Protein AF-A0A1G2ZGQ2-F1 (afdb_monomer)

Secondary structure (DSSP, 8-state):
-HHHHHHHHHHHHHHH-SSS-HHHHHHHHHHHHHHHGGGGGGS-TTHHHHHHHHHHHHTTTSSHHHHHHT--HHHHHHHHHHHHHHHHHHHHHHHHH-TT----------------------

Sequence (122 aa):
MLRGLDHVNRAVRILVGRNATLHQRLYEAAKEFSVALPDAGQWPGDLPKMALRIDAKLTSRGSIDRTVNGMDTALAGETAEAMLELAILLSASDALRHPGGSVTLPSPRSGRRRLDVTSAPA

Solvent-accessible surface area (backbone atoms only — not comparable to full-atom values): 7193 Å² total; per-residue (Å²): 94,70,66,28,50,54,24,36,54,46,17,43,55,41,56,73,46,86,88,60,55,70,58,59,22,45,47,56,16,49,53,34,36,62,70,15,52,84,41,26,87,72,45,68,85,64,50,37,58,54,49,52,53,50,47,50,62,43,32,69,63,73,36,51,67,61,20,44,79,66,48,53,73,66,61,50,47,55,53,50,49,52,54,45,51,52,43,51,54,51,51,54,53,49,43,73,76,35,87,78,65,78,80,78,68,85,71,79,88,74,75,88,76,87,76,86,83,87,80,87,82,136

Nearest PDB structures (foldseek):
  8ccr-assembly1_A  TM=5.989E-01  e=5.852E+00  Escherichia coli
  1is2-assembly1_B  TM=3.509E-01  e=9.764E+00  Rattus norvegicus

Structure (mmCIF, N/CA/C/O backbone):
data_AF-A0A1G2ZGQ2-F1
#
_entry.id   AF-A0A1G2ZGQ2-F1
#
loop_
_atom_site.group_PDB
_atom_site.id
_atom_site.type_symbol
_atom_site.label_atom_id
_atom_site.label_alt_id
_atom_site.label_comp_id
_atom_site.label_asym_id
_atom_site.label_entity_id
_atom_site.label_seq_id
_atom_site.pdbx_PDB_ins_code
_atom_site.Cartn_x
_atom_site.Cartn_y
_atom_site.Cartn_z
_atom_site.occupancy
_atom_site.B_iso_or_equiv
_atom_site.auth_seq_id
_atom_site.auth_comp_id
_atom_site.auth_asym_id
_atom_site.auth_atom_id
_atom_site.pdbx_PDB_model_num
ATOM 1 N N . MET A 1 1 ? 15.472 -3.176 -6.335 1.00 61.09 1 MET A N 1
ATOM 2 C CA . MET A 1 1 ? 14.249 -3.436 -7.126 1.00 61.09 1 MET A CA 1
ATOM 3 C C . MET A 1 1 ? 13.569 -4.729 -6.693 1.00 61.09 1 MET A C 1
ATOM 5 O O . MET A 1 1 ? 12.431 -4.650 -6.254 1.00 61.09 1 MET A O 1
ATOM 9 N N . LEU A 1 2 ? 14.251 -5.885 -6.739 1.00 67.88 2 LEU A N 1
ATOM 10 C CA . LEU A 1 2 ? 13.652 -7.185 -6.378 1.00 67.88 2 LEU A CA 1
ATOM 11 C C . LEU A 1 2 ? 13.068 -7.226 -4.951 1.00 67.88 2 LEU A C 1
ATOM 13 O O . LEU A 1 2 ? 11.947 -7.684 -4.774 1.00 67.88 2 LEU A O 1
ATOM 17 N N . ARG A 1 3 ? 13.765 -6.664 -3.948 1.00 80.44 3 ARG A N 1
ATOM 18 C CA . ARG A 1 3 ? 13.266 -6.627 -2.558 1.00 80.44 3 ARG A CA 1
ATOM 19 C C . ARG A 1 3 ? 11.973 -5.819 -2.412 1.00 80.44 3 ARG A C 1
ATOM 21 O O . ARG A 1 3 ? 11.004 -6.348 -1.879 1.00 80.44 3 ARG A O 1
ATOM 28 N N . GLY A 1 4 ? 11.924 -4.582 -2.912 1.00 83.19 4 GLY A N 1
ATOM 29 C CA . GLY A 1 4 ? 10.690 -3.790 -2.922 1.00 83.19 4 GLY A CA 1
ATOM 30 C C . GLY A 1 4 ? 9.521 -4.492 -3.624 1.00 83.19 4 GLY A C 1
ATOM 31 O O . GLY A 1 4 ? 8.412 -4.503 -3.096 1.00 83.19 4 GLY A O 1
ATOM 32 N N . LEU A 1 5 ? 9.770 -5.154 -4.761 1.00 85.62 5 LEU A N 1
ATOM 33 C CA . LEU A 1 5 ? 8.744 -5.920 -5.477 1.00 85.62 5 LEU A CA 1
ATOM 34 C C . LEU A 1 5 ? 8.232 -7.120 -4.660 1.00 85.62 5 LEU A C 1
ATOM 36 O O . LEU A 1 5 ? 7.026 -7.355 -4.603 1.00 85.62 5 LEU A O 1
ATOM 40 N N . ASP A 1 6 ? 9.119 -7.846 -3.976 1.00 90.06 6 ASP A N 1
ATOM 41 C CA . ASP A 1 6 ? 8.743 -8.966 -3.103 1.00 90.06 6 ASP A CA 1
ATOM 42 C C . ASP A 1 6 ? 7.842 -8.526 -1.943 1.00 90.06 6 ASP A C 1
ATOM 44 O O . ASP A 1 6 ? 6.903 -9.240 -1.574 1.00 90.06 6 ASP A O 1
ATOM 48 N N . HIS A 1 7 ? 8.119 -7.356 -1.367 1.00 93.00 7 HIS A N 1
ATOM 49 C CA . HIS A 1 7 ? 7.312 -6.772 -0.297 1.00 93.00 7 HIS A CA 1
ATOM 50 C C . HIS A 1 7 ? 5.941 -6.304 -0.804 1.00 93.00 7 HIS A C 1
ATOM 52 O O . HIS A 1 7 ? 4.925 -6.617 -0.185 1.00 93.00 7 HIS A O 1
ATOM 58 N N . VAL A 1 8 ? 5.870 -5.670 -1.981 1.00 92.31 8 VAL A N 1
ATOM 59 C CA . VAL A 1 8 ? 4.586 -5.324 -2.622 1.00 92.31 8 VAL A CA 1
ATOM 60 C C . VAL A 1 8 ? 3.763 -6.581 -2.936 1.00 92.31 8 VAL A C 1
ATOM 62 O O . VAL A 1 8 ? 2.570 -6.641 -2.636 1.00 92.31 8 VAL A O 1
ATOM 65 N N . ASN A 1 9 ? 4.396 -7.629 -3.464 1.00 90.94 9 ASN A N 1
ATOM 66 C CA . ASN A 1 9 ? 3.731 -8.904 -3.740 1.00 90.94 9 ASN A CA 1
ATOM 67 C C . ASN A 1 9 ? 3.211 -9.577 -2.462 1.00 90.94 9 ASN A C 1
ATOM 69 O O . ASN A 1 9 ? 2.122 -10.158 -2.460 1.00 90.94 9 ASN A O 1
ATOM 73 N N . ARG A 1 10 ? 3.960 -9.495 -1.354 1.00 93.50 10 ARG A N 1
ATOM 74 C CA . ARG A 1 10 ? 3.486 -9.946 -0.038 1.00 93.50 10 ARG A CA 1
ATOM 75 C C . ARG A 1 10 ? 2.297 -9.132 0.451 1.00 93.50 10 ARG A C 1
ATOM 77 O O . ARG A 1 10 ? 1.306 -9.737 0.859 1.00 93.5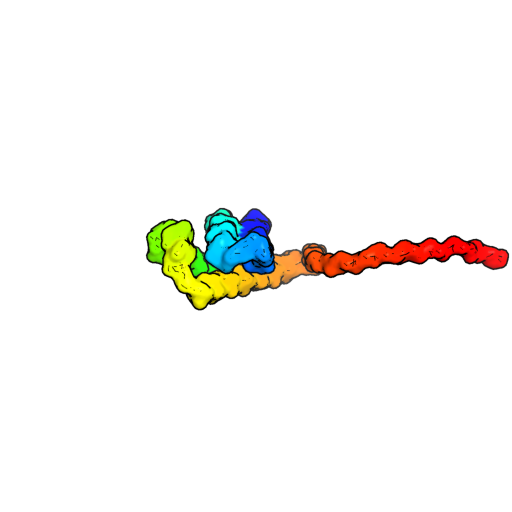0 10 ARG A O 1
ATOM 84 N N . ALA A 1 11 ? 2.357 -7.806 0.348 1.00 94.06 11 ALA A N 1
ATOM 85 C CA . ALA A 1 11 ? 1.257 -6.924 0.721 1.00 94.06 11 ALA A CA 1
ATOM 86 C C . ALA A 1 11 ? -0.037 -7.296 -0.025 1.00 94.06 11 ALA A C 1
ATOM 88 O O . ALA A 1 11 ? -1.086 -7.471 0.593 1.00 94.06 11 ALA A O 1
ATOM 89 N N . VAL A 1 12 ? 0.045 -7.546 -1.334 1.00 93.44 12 VAL A N 1
ATOM 90 C CA . VAL A 1 12 ? -1.103 -8.005 -2.131 1.00 93.44 12 VAL A CA 1
ATOM 91 C C . VAL A 1 12 ? -1.625 -9.366 -1.682 1.00 93.44 12 VAL A C 1
ATOM 93 O O . VAL A 1 12 ? -2.835 -9.529 -1.528 1.00 93.44 12 VAL A O 1
ATOM 96 N N . ARG A 1 13 ? -0.746 -10.345 -1.427 1.00 93.81 13 ARG A N 1
ATOM 97 C CA . ARG A 1 13 ? -1.161 -11.671 -0.928 1.00 93.81 13 ARG A CA 1
ATOM 98 C C . ARG A 1 13 ? -1.927 -11.575 0.392 1.00 93.81 13 ARG A C 1
ATOM 100 O O . ARG A 1 13 ? -2.886 -12.319 0.586 1.00 93.81 13 ARG A O 1
ATOM 107 N N . ILE A 1 14 ? -1.526 -10.659 1.270 1.00 94.62 14 ILE A N 1
ATOM 108 C CA . ILE A 1 14 ? -2.222 -10.375 2.527 1.00 94.62 14 ILE A CA 1
ATOM 109 C C . ILE A 1 14 ? -3.603 -9.762 2.249 1.00 94.62 14 ILE A C 1
ATOM 111 O O . ILE A 1 14 ? -4.595 -10.245 2.796 1.00 94.62 14 ILE A O 1
ATOM 115 N N . LEU A 1 15 ? -3.691 -8.759 1.365 1.00 92.81 15 LEU A N 1
ATOM 116 C CA . LEU A 1 15 ? -4.956 -8.095 1.012 1.00 92.81 15 LEU A CA 1
ATOM 117 C C . LEU A 1 15 ? -5.998 -9.062 0.439 1.00 92.81 15 LEU A C 1
ATOM 119 O O . LEU A 1 15 ? -7.167 -8.998 0.817 1.00 92.81 15 LEU A O 1
ATOM 123 N N . VAL A 1 16 ? -5.593 -9.982 -0.440 1.00 91.12 16 VAL A N 1
ATOM 124 C CA . VAL A 1 16 ? -6.519 -10.944 -1.073 1.00 91.12 16 VAL A CA 1
ATOM 125 C C . VAL A 1 16 ? -6.820 -12.170 -0.203 1.00 91.12 16 VAL A C 1
ATOM 127 O O . VAL A 1 16 ? -7.735 -12.938 -0.514 1.00 91.12 16 VAL A O 1
ATOM 130 N N . GLY A 1 17 ? -6.079 -12.370 0.892 1.00 88.81 17 GLY A N 1
ATOM 131 C CA . GLY A 1 17 ? -6.321 -13.449 1.850 1.00 88.81 17 GLY A CA 1
ATOM 132 C C . GLY A 1 17 ? -7.713 -13.353 2.481 1.00 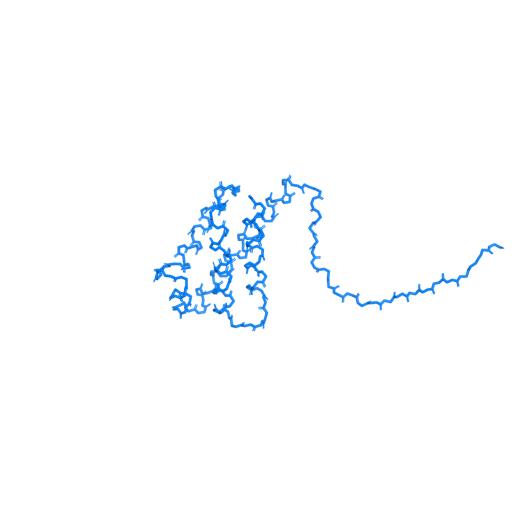88.81 17 GLY A C 1
ATOM 133 O O . GLY A 1 17 ? -8.263 -12.269 2.610 1.00 88.81 17 GLY A O 1
ATOM 134 N N . ARG A 1 18 ? -8.319 -14.479 2.877 1.00 85.25 18 ARG A N 1
ATOM 135 C CA . ARG A 1 18 ? -9.672 -14.524 3.489 1.00 85.25 18 ARG A CA 1
ATOM 136 C C . ARG A 1 18 ? -9.661 -14.833 4.990 1.00 85.25 18 ARG A C 1
ATOM 138 O O . ARG A 1 18 ? -10.676 -15.217 5.556 1.00 85.25 18 ARG A O 1
ATOM 145 N N . ASN A 1 19 ? -8.500 -14.721 5.622 1.00 84.94 19 ASN A N 1
ATOM 146 C CA . ASN A 1 19 ? -8.250 -15.134 7.002 1.00 84.94 19 ASN A CA 1
ATOM 147 C C . ASN A 1 19 ? -8.540 -14.046 8.051 1.00 84.94 19 ASN A C 1
ATOM 149 O O . ASN A 1 19 ? -8.462 -14.344 9.239 1.00 84.94 19 ASN A O 1
ATOM 153 N N . ALA A 1 20 ? -8.850 -12.812 7.642 1.00 90.06 20 ALA A N 1
ATOM 154 C CA . ALA A 1 20 ? -9.088 -11.692 8.551 1.00 90.06 20 ALA A CA 1
ATOM 155 C C . ALA A 1 20 ? -9.998 -10.614 7.930 1.00 90.06 20 ALA A C 1
ATOM 157 O O . ALA A 1 20 ? -10.325 -10.657 6.739 1.00 90.06 20 ALA A O 1
ATOM 158 N N . THR A 1 21 ? -10.397 -9.628 8.739 1.00 93.62 21 THR A N 1
ATOM 159 C CA . THR A 1 21 ? -11.172 -8.461 8.282 1.00 93.62 21 THR A CA 1
ATOM 160 C C . THR A 1 21 ? -10.378 -7.631 7.266 1.00 93.62 21 THR A C 1
ATOM 162 O O . THR A 1 21 ? -9.159 -7.762 7.146 1.00 93.62 21 THR A O 1
ATOM 165 N N . LEU A 1 22 ? -11.057 -6.779 6.487 1.00 93.06 22 LEU A N 1
ATOM 166 C CA . LEU A 1 22 ? -10.380 -5.883 5.538 1.00 93.06 22 LEU A CA 1
ATOM 167 C C . LEU A 1 22 ? -9.348 -4.992 6.240 1.00 93.06 22 LEU A C 1
ATOM 169 O O . LEU A 1 22 ? -8.207 -4.950 5.802 1.00 93.06 22 LEU A O 1
ATOM 173 N N . HIS A 1 23 ? -9.720 -4.357 7.351 1.00 93.69 23 HIS A N 1
ATOM 174 C CA . HIS A 1 23 ? -8.833 -3.495 8.135 1.00 93.69 23 HIS A CA 1
ATOM 175 C C . HIS A 1 23 ? -7.578 -4.211 8.609 1.00 93.69 23 HIS A C 1
ATOM 177 O O . HIS A 1 23 ? -6.480 -3.690 8.453 1.00 93.69 23 HIS A O 1
ATOM 183 N N . GLN A 1 24 ? -7.718 -5.429 9.129 1.00 94.25 24 GLN A N 1
ATOM 184 C CA . GLN A 1 24 ? -6.570 -6.189 9.608 1.00 94.25 24 GLN A CA 1
ATOM 185 C C . GLN A 1 24 ? -5.643 -6.595 8.457 1.00 94.25 24 GLN A C 1
ATOM 187 O O . GLN A 1 24 ? -4.425 -6.475 8.572 1.00 94.25 24 GLN A O 1
ATOM 192 N N . ARG A 1 25 ? -6.206 -7.008 7.315 1.00 95.56 25 ARG A N 1
ATOM 193 C CA . ARG A 1 25 ? -5.417 -7.293 6.107 1.00 95.56 25 ARG A CA 1
ATOM 194 C C . ARG A 1 25 ? -4.726 -6.042 5.578 1.00 95.56 25 ARG A C 1
ATOM 196 O O . ARG A 1 25 ? -3.553 -6.105 5.234 1.00 95.56 25 ARG A O 1
ATOM 203 N N . LEU A 1 26 ? -5.423 -4.910 5.545 1.00 95.50 26 LEU A N 1
ATOM 204 C CA . LEU A 1 26 ? -4.871 -3.637 5.098 1.00 95.50 26 LEU A CA 1
ATOM 205 C C . LEU A 1 26 ? -3.744 -3.160 6.013 1.00 95.50 26 LEU A C 1
ATOM 207 O O . LEU A 1 26 ? -2.718 -2.719 5.516 1.00 95.50 26 LEU A O 1
ATOM 211 N N . TYR A 1 27 ? -3.893 -3.304 7.329 1.00 96.31 27 TYR A N 1
ATOM 212 C CA . TYR A 1 27 ? -2.848 -2.983 8.298 1.00 96.31 27 TYR A CA 1
ATOM 213 C C . TYR A 1 27 ? -1.575 -3.812 8.069 1.00 96.31 27 TYR A C 1
ATOM 215 O O . TYR A 1 27 ? -0.477 -3.264 7.967 1.00 96.31 27 TYR A O 1
ATOM 223 N N . GLU A 1 28 ? -1.711 -5.133 7.944 1.00 96.50 28 GLU A N 1
ATOM 224 C CA . GLU A 1 28 ? -0.579 -6.028 7.683 1.00 96.50 28 GLU A CA 1
ATOM 225 C C . GLU A 1 28 ? 0.065 -5.752 6.315 1.00 96.50 28 GLU A C 1
ATOM 227 O O . GLU A 1 28 ? 1.289 -5.677 6.198 1.00 96.50 28 GLU A O 1
ATOM 232 N N . ALA A 1 29 ? -0.752 -5.516 5.287 1.00 96.31 29 ALA A N 1
ATOM 233 C CA . ALA A 1 29 ? -0.275 -5.160 3.959 1.00 96.31 29 ALA A CA 1
ATOM 234 C C . ALA A 1 29 ? 0.446 -3.807 3.945 1.00 96.31 29 ALA A C 1
ATOM 236 O O . ALA A 1 29 ? 1.476 -3.674 3.292 1.00 96.31 29 ALA A O 1
ATOM 237 N N . ALA A 1 30 ? -0.053 -2.817 4.685 1.00 95.7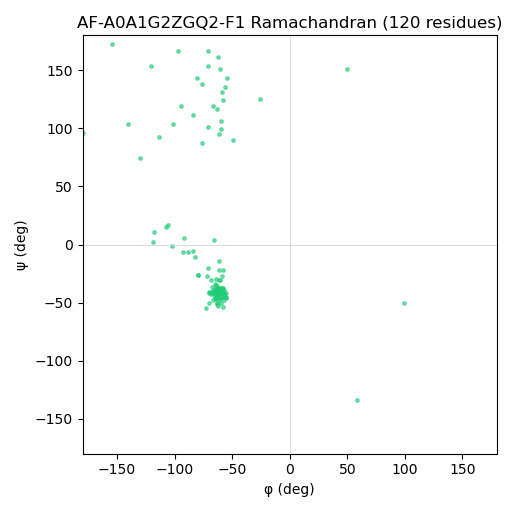5 30 ALA A N 1
ATOM 238 C CA . ALA A 1 30 ? 0.561 -1.502 4.812 1.00 95.75 30 ALA A CA 1
ATOM 239 C C . ALA A 1 30 ? 1.950 -1.576 5.464 1.00 95.75 30 ALA A C 1
ATOM 241 O O . ALA A 1 30 ? 2.859 -0.857 5.051 1.00 95.75 30 ALA A O 1
ATOM 242 N N . LYS A 1 31 ? 2.156 -2.483 6.429 1.00 96.12 31 LYS A N 1
ATOM 243 C CA . LYS A 1 31 ? 3.487 -2.734 7.002 1.00 96.12 31 LYS A CA 1
ATOM 244 C C . LYS A 1 31 ? 4.454 -3.268 5.951 1.00 96.12 31 LYS A C 1
ATOM 246 O O . LYS A 1 31 ? 5.525 -2.694 5.784 1.00 96.12 31 LYS A O 1
ATOM 251 N N . GLU A 1 32 ? 4.071 -4.302 5.204 1.00 95.69 32 GLU A N 1
ATOM 252 C CA . GLU A 1 32 ? 4.897 -4.827 4.104 1.00 95.69 32 GLU A CA 1
ATOM 253 C C . GLU A 1 32 ? 5.166 -3.751 3.042 1.00 95.69 32 GLU A C 1
ATOM 255 O O . GLU A 1 32 ? 6.295 -3.576 2.590 1.00 95.69 32 GLU A O 1
ATOM 260 N N . PHE A 1 33 ? 4.151 -2.957 2.704 1.00 95.19 33 PHE A N 1
ATOM 261 C CA . PHE A 1 33 ? 4.275 -1.851 1.763 1.00 95.19 33 PHE A CA 1
ATOM 262 C C . PHE A 1 33 ? 5.269 -0.780 2.225 1.00 95.19 33 PHE A C 1
ATOM 264 O O .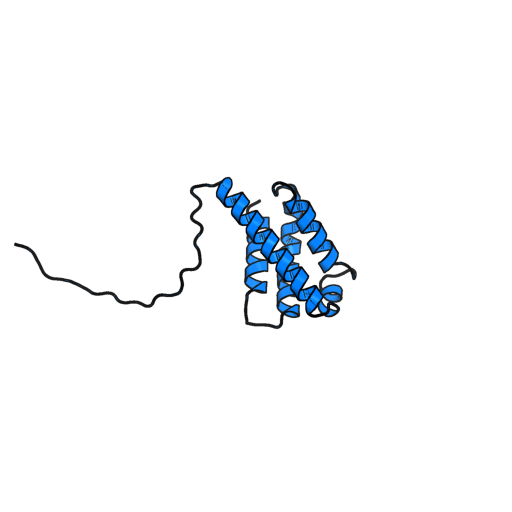 PHE A 1 33 ? 6.086 -0.321 1.429 1.00 95.19 33 PHE A O 1
ATOM 271 N N . SER A 1 34 ? 5.271 -0.433 3.515 1.00 94.88 34 SER A N 1
ATOM 272 C CA . SER A 1 34 ? 6.204 0.552 4.075 1.00 94.88 34 SER A CA 1
ATOM 273 C C . SER A 1 34 ? 7.671 0.127 3.937 1.00 94.88 34 SER A C 1
ATOM 275 O O . SER A 1 34 ? 8.545 0.966 3.731 1.00 94.88 34 SER A O 1
ATOM 277 N N . VAL A 1 35 ? 7.939 -1.184 3.960 1.00 94.88 35 VAL A N 1
ATOM 278 C CA . VAL A 1 35 ? 9.278 -1.746 3.727 1.00 94.88 35 VAL A CA 1
ATOM 279 C C . VAL A 1 35 ? 9.691 -1.620 2.257 1.00 94.88 35 VAL A C 1
ATOM 281 O O . VAL A 1 35 ? 10.879 -1.516 1.959 1.00 94.88 35 VAL A O 1
ATOM 284 N N . ALA A 1 36 ? 8.730 -1.586 1.330 1.00 93.56 36 ALA A N 1
ATOM 285 C CA . ALA A 1 36 ? 8.992 -1.427 -0.098 1.00 93.56 36 ALA A CA 1
ATOM 286 C C . ALA A 1 36 ? 9.266 0.030 -0.516 1.00 93.56 36 ALA A C 1
ATOM 288 O O . ALA A 1 36 ? 9.955 0.255 -1.510 1.00 93.56 36 ALA A O 1
ATOM 289 N N . LEU A 1 37 ? 8.747 1.019 0.223 1.00 93.06 37 LEU A N 1
ATOM 290 C CA . LEU A 1 37 ? 8.823 2.441 -0.145 1.00 93.06 37 LEU A CA 1
ATOM 291 C C . LEU A 1 37 ? 10.244 2.998 -0.343 1.00 93.06 37 LEU A C 1
ATOM 293 O O . LEU A 1 37 ? 10.427 3.763 -1.290 1.00 93.06 37 LEU A O 1
ATOM 297 N N . PRO A 1 38 ? 11.269 2.631 0.451 1.00 93.56 38 PRO A N 1
ATOM 298 C CA . PRO A 1 38 ? 12.638 3.089 0.204 1.00 93.56 38 PRO A CA 1
ATOM 299 C C . PRO A 1 38 ? 13.185 2.691 -1.177 1.00 93.56 38 PRO A C 1
ATOM 301 O O . PRO A 1 38 ? 14.024 3.395 -1.736 1.00 93.56 38 PRO A O 1
ATOM 304 N N . ASP A 1 39 ? 12.686 1.595 -1.760 1.00 90.75 39 ASP A N 1
ATOM 305 C CA . ASP A 1 39 ? 13.053 1.143 -3.106 1.00 90.75 39 ASP A CA 1
ATOM 306 C C . ASP A 1 39 ? 12.249 1.847 -4.217 1.00 90.75 39 ASP A C 1
ATOM 308 O O . ASP A 1 39 ? 12.552 1.653 -5.399 1.00 90.75 39 ASP A O 1
ATOM 312 N N . ALA A 1 40 ? 11.252 2.676 -3.876 1.00 89.44 40 ALA A N 1
ATOM 313 C CA . ALA A 1 40 ? 10.324 3.258 -4.843 1.00 89.44 40 ALA A CA 1
ATOM 314 C C . ALA A 1 40 ? 11.015 4.128 -5.896 1.00 89.44 40 ALA A C 1
ATOM 316 O O . ALA A 1 40 ? 10.586 4.137 -7.041 1.00 89.44 40 ALA A O 1
ATOM 317 N N . GLY A 1 41 ? 12.131 4.789 -5.568 1.00 87.88 41 GLY A N 1
ATOM 318 C CA . GLY A 1 41 ? 12.906 5.581 -6.535 1.00 87.88 41 GLY A CA 1
ATOM 319 C C . GLY A 1 41 ? 13.484 4.774 -7.708 1.00 87.88 41 GLY A C 1
ATOM 320 O O . GLY A 1 41 ? 13.898 5.353 -8.707 1.00 87.88 41 GLY A O 1
ATOM 321 N N . GLN A 1 42 ? 13.504 3.442 -7.608 1.00 88.44 42 GLN A N 1
ATOM 322 C CA . GLN A 1 42 ? 13.958 2.541 -8.671 1.00 88.44 42 GLN A CA 1
ATOM 323 C C . GLN A 1 42 ? 12.802 2.061 -9.566 1.00 88.44 42 GLN A C 1
ATOM 325 O O . GLN A 1 42 ? 13.036 1.351 -10.549 1.00 88.44 42 GLN A O 1
ATOM 330 N N . TRP A 1 43 ? 11.553 2.387 -9.216 1.00 89.75 43 TRP A N 1
ATOM 331 C CA . TRP A 1 43 ? 10.374 1.942 -9.949 1.00 89.75 43 TRP A CA 1
ATOM 332 C C . TRP A 1 43 ? 10.144 2.812 -11.191 1.00 89.75 43 TRP A C 1
ATOM 334 O O . TRP A 1 43 ? 10.406 4.014 -11.169 1.00 89.75 43 TRP A O 1
ATOM 344 N N . PRO A 1 44 ? 9.680 2.218 -12.300 1.00 89.75 44 PRO A N 1
ATOM 345 C CA . PRO A 1 44 ? 9.511 2.940 -13.553 1.00 89.75 44 PRO A CA 1
ATOM 346 C C . PRO A 1 44 ? 8.357 3.946 -13.518 1.00 89.75 44 PRO A C 1
ATOM 348 O O . PRO A 1 44 ? 7.359 3.755 -12.826 1.00 89.75 44 PRO A O 1
ATOM 351 N N . GLY A 1 45 ? 8.474 4.979 -14.357 1.00 89.12 45 GLY A N 1
ATOM 352 C CA . GLY A 1 45 ? 7.390 5.911 -14.661 1.00 89.12 45 GLY A CA 1
ATOM 353 C C . GLY A 1 45 ? 6.844 6.630 -13.427 1.00 89.12 45 GLY A C 1
ATOM 354 O O . GLY A 1 45 ? 7.598 7.133 -12.598 1.00 89.12 45 GLY A O 1
ATOM 355 N N . ASP A 1 46 ? 5.517 6.675 -13.317 1.00 92.62 46 ASP A N 1
ATOM 356 C CA . ASP A 1 46 ? 4.809 7.364 -12.234 1.00 92.62 46 ASP A CA 1
ATOM 357 C C . ASP A 1 46 ? 4.493 6.467 -11.023 1.00 92.62 46 ASP A C 1
ATOM 359 O O . ASP A 1 46 ? 3.864 6.916 -10.061 1.00 92.62 46 ASP A O 1
ATOM 363 N N . LEU A 1 47 ? 4.973 5.219 -11.011 1.00 92.94 47 LEU A N 1
ATOM 364 C CA . LEU A 1 47 ? 4.769 4.283 -9.899 1.00 92.94 47 LEU A CA 1
ATOM 365 C C . LEU A 1 47 ? 5.311 4.786 -8.550 1.00 92.94 47 LEU A C 1
ATOM 367 O O . LEU A 1 47 ? 4.613 4.602 -7.552 1.00 92.94 47 LEU A O 1
ATOM 371 N N . PRO A 1 48 ? 6.461 5.492 -8.470 1.00 94.62 48 PRO A N 1
ATOM 372 C CA . PRO A 1 48 ? 6.898 6.090 -7.209 1.00 94.62 48 PRO A CA 1
ATOM 373 C C . PRO A 1 48 ? 5.892 7.126 -6.678 1.00 94.62 48 PRO A C 1
ATOM 375 O O . PRO A 1 48 ? 5.629 7.187 -5.480 1.00 94.62 48 PRO A O 1
ATOM 378 N N . LYS A 1 49 ? 5.267 7.919 -7.563 1.00 95.25 49 LYS A N 1
ATOM 379 C CA . LYS A 1 49 ? 4.254 8.913 -7.165 1.00 95.25 49 LYS A CA 1
ATOM 380 C C . LYS A 1 49 ? 2.983 8.238 -6.662 1.00 95.25 49 LYS A C 1
ATOM 382 O O . LYS A 1 49 ? 2.394 8.692 -5.685 1.00 95.25 49 LYS A O 1
ATOM 387 N N . MET A 1 50 ? 2.562 7.162 -7.322 1.00 95.19 50 MET A N 1
ATOM 388 C CA . MET A 1 50 ? 1.427 6.355 -6.879 1.00 95.19 50 MET A CA 1
ATOM 389 C C . MET A 1 50 ? 1.693 5.747 -5.498 1.00 95.19 50 MET A C 1
ATOM 391 O O . MET A 1 50 ? 0.838 5.826 -4.618 1.00 95.19 50 MET A O 1
ATOM 395 N N . ALA A 1 51 ? 2.906 5.239 -5.278 1.00 95.25 51 ALA A N 1
ATOM 396 C CA . ALA A 1 51 ? 3.325 4.678 -4.003 1.00 95.25 51 ALA A CA 1
ATOM 397 C C . ALA A 1 51 ? 3.252 5.696 -2.859 1.00 95.25 51 ALA A C 1
ATOM 399 O O . ALA A 1 51 ? 2.678 5.412 -1.811 1.00 95.25 51 ALA A O 1
ATOM 400 N N . LEU A 1 52 ? 3.761 6.908 -3.094 1.00 95.25 52 LEU A N 1
ATOM 401 C CA . LEU A 1 52 ? 3.707 8.004 -2.126 1.00 95.25 52 LEU A CA 1
ATOM 402 C C . LEU A 1 52 ? 2.273 8.465 -1.836 1.00 95.25 52 LEU A C 1
ATOM 404 O O . LEU A 1 52 ? 1.964 8.838 -0.710 1.00 95.25 52 LEU A O 1
ATOM 408 N N . ARG A 1 53 ? 1.366 8.422 -2.822 1.00 95.88 53 ARG A N 1
ATOM 409 C CA . ARG A 1 53 ? -0.060 8.720 -2.593 1.00 95.88 53 ARG A 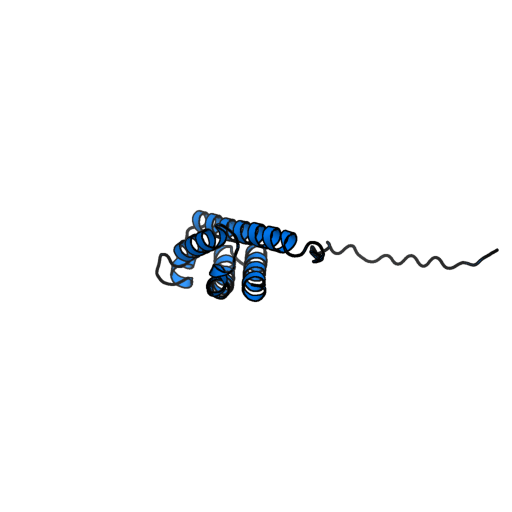CA 1
ATOM 410 C C . ARG A 1 53 ? -0.723 7.675 -1.701 1.00 95.88 53 ARG A C 1
ATOM 412 O O . ARG A 1 53 ? -1.515 8.038 -0.835 1.00 95.88 53 ARG A O 1
ATOM 419 N N . ILE A 1 54 ? -0.411 6.397 -1.912 1.00 95.75 54 ILE A N 1
ATOM 420 C CA . ILE A 1 54 ? -0.898 5.302 -1.065 1.00 95.75 54 ILE A CA 1
ATOM 421 C C . ILE A 1 54 ? -0.348 5.462 0.355 1.00 95.75 54 ILE A C 1
ATOM 423 O O . ILE A 1 54 ? -1.115 5.410 1.312 1.00 95.75 54 ILE A O 1
ATOM 427 N N . ASP A 1 55 ? 0.950 5.734 0.493 1.00 96.12 55 ASP A N 1
ATOM 428 C CA . ASP A 1 55 ? 1.582 5.969 1.793 1.00 96.12 55 ASP A CA 1
ATOM 429 C C . ASP A 1 55 ? 0.951 7.153 2.537 1.00 96.12 55 ASP A C 1
ATOM 431 O O . ASP A 1 55 ? 0.570 7.026 3.699 1.00 96.12 55 ASP A O 1
ATOM 435 N N . ALA A 1 56 ? 0.719 8.272 1.847 1.00 95.19 56 ALA A N 1
ATOM 436 C CA . ALA A 1 56 ? 0.039 9.430 2.419 1.00 95.19 56 ALA A CA 1
ATOM 437 C C . ALA A 1 56 ? -1.385 9.097 2.900 1.00 95.19 56 ALA A C 1
ATOM 439 O O . ALA A 1 56 ? -1.810 9.579 3.950 1.00 95.19 56 ALA A O 1
ATOM 440 N N . LYS A 1 57 ? -2.125 8.239 2.178 1.00 94.81 57 LYS A N 1
ATOM 441 C CA . LYS A 1 57 ? -3.433 7.743 2.643 1.00 94.81 57 LYS A CA 1
ATOM 442 C C . LYS A 1 57 ? -3.285 6.894 3.907 1.00 94.81 57 LYS A C 1
ATOM 444 O O . LYS A 1 57 ? -4.035 7.110 4.857 1.00 94.81 57 LYS A O 1
ATOM 449 N N . LEU A 1 58 ? -2.311 5.979 3.933 1.00 95.06 58 LEU A N 1
ATOM 450 C CA . LEU A 1 58 ? -2.043 5.044 5.035 1.00 95.06 58 LEU A CA 1
ATOM 451 C C . LEU A 1 58 ? -1.464 5.713 6.288 1.00 95.06 58 LEU A C 1
ATOM 453 O O . LEU A 1 58 ? -1.560 5.149 7.374 1.00 95.06 58 LEU A O 1
ATOM 457 N N . THR A 1 59 ? -0.893 6.908 6.160 1.00 95.25 59 THR A N 1
ATOM 458 C CA . THR A 1 59 ? -0.259 7.652 7.259 1.00 95.25 59 THR A CA 1
ATOM 459 C C . THR A 1 59 ? -0.933 8.994 7.544 1.00 95.25 59 THR A C 1
ATOM 461 O O . THR A 1 59 ? -0.435 9.776 8.351 1.00 95.25 59 THR A O 1
ATOM 464 N N . SER A 1 60 ? -2.109 9.256 6.964 1.00 94.50 60 SER A N 1
ATOM 465 C CA . SER A 1 60 ? -2.819 10.539 7.100 1.00 94.50 60 SER A CA 1
ATOM 466 C C . SER A 1 60 ? -3.152 10.931 8.548 1.00 94.50 60 SER A C 1
ATOM 468 O O . SER A 1 60 ? -3.330 12.113 8.838 1.00 94.50 60 SER A O 1
ATOM 470 N N . ARG A 1 61 ? -3.200 9.969 9.483 1.00 92.44 61 ARG A N 1
ATOM 471 C CA . ARG A 1 61 ? -3.382 10.212 10.929 1.00 92.44 61 ARG A CA 1
ATOM 472 C C . ARG A 1 61 ? -2.096 10.017 11.746 1.00 92.44 61 ARG A C 1
ATOM 474 O O . ARG A 1 61 ? -2.150 9.878 12.968 1.00 92.44 61 ARG A O 1
ATOM 481 N N . GLY A 1 62 ? -0.936 10.009 11.097 1.00 91.88 62 GLY A N 1
ATOM 482 C CA . GLY A 1 62 ? 0.397 9.929 11.698 1.00 91.88 62 GLY A CA 1
ATOM 483 C C . GLY A 1 62 ? 1.009 8.528 11.682 1.00 91.88 62 GLY A C 1
ATOM 484 O O . GLY A 1 62 ? 2.140 8.371 11.239 1.00 91.88 62 GLY A O 1
ATOM 485 N N . SER A 1 63 ? 0.283 7.500 12.134 1.00 94.06 63 SER A N 1
ATOM 486 C CA . SER A 1 63 ? 0.748 6.105 12.070 1.00 94.06 63 SER A CA 1
ATOM 487 C C . SER A 1 63 ? -0.204 5.233 11.260 1.00 94.06 63 SER A C 1
ATOM 489 O O . SER A 1 63 ? -1.404 5.511 11.202 1.00 94.06 63 SER A O 1
ATOM 491 N N . ILE A 1 64 ? 0.323 4.155 10.670 1.00 94.25 64 ILE A N 1
ATOM 492 C CA . ILE A 1 64 ? -0.478 3.154 9.947 1.00 94.25 64 ILE A CA 1
ATOM 493 C C . ILE A 1 64 ? -1.575 2.596 10.856 1.00 94.25 64 ILE A C 1
ATOM 495 O O . ILE A 1 64 ? -2.733 2.554 10.459 1.00 94.25 64 ILE A O 1
ATOM 499 N N . ASP A 1 65 ? -1.230 2.240 12.096 1.00 93.38 65 ASP A N 1
ATOM 500 C CA . ASP A 1 65 ? -2.186 1.710 13.072 1.00 93.38 65 ASP A CA 1
ATOM 501 C C . ASP A 1 65 ? -3.349 2.681 13.326 1.00 93.38 65 ASP A C 1
ATOM 503 O O . ASP A 1 65 ? -4.515 2.344 13.116 1.00 93.38 65 ASP A O 1
ATOM 507 N N . ARG A 1 66 ? -3.038 3.934 13.687 1.00 92.94 66 ARG A N 1
ATOM 508 C CA . ARG A 1 66 ? -4.062 4.946 13.975 1.00 92.94 66 ARG A CA 1
ATOM 509 C C . ARG A 1 66 ? -4.898 5.277 12.741 1.00 92.94 66 ARG A C 1
ATOM 511 O O . ARG A 1 66 ? -6.086 5.575 12.863 1.00 92.94 66 ARG A O 1
ATOM 518 N N . THR A 1 67 ? -4.279 5.269 11.566 1.00 94.06 67 THR A N 1
ATOM 519 C CA . THR A 1 67 ? -4.965 5.594 10.319 1.00 94.06 67 THR A CA 1
ATOM 520 C C . THR A 1 67 ? -5.904 4.468 9.917 1.00 94.06 67 THR A C 1
ATOM 522 O O . THR A 1 67 ? -7.096 4.721 9.786 1.00 94.06 67 THR A O 1
ATOM 525 N N . VAL A 1 68 ? -5.407 3.232 9.800 1.00 93.69 68 VAL A N 1
ATOM 526 C CA . VAL A 1 68 ? -6.200 2.076 9.361 1.00 93.69 68 VAL A CA 1
ATOM 527 C C . VAL A 1 68 ? -7.341 1.794 10.334 1.00 93.69 68 VAL A C 1
ATOM 529 O O . VAL A 1 68 ? -8.472 1.663 9.883 1.00 93.69 68 VAL A O 1
ATOM 532 N N . ASN A 1 69 ? -7.104 1.810 11.652 1.00 92.06 69 ASN A N 1
ATOM 533 C CA . ASN A 1 69 ? -8.170 1.618 12.649 1.00 92.06 69 ASN A CA 1
ATOM 534 C C . ASN A 1 69 ? -9.265 2.697 12.580 1.00 92.06 69 ASN A C 1
ATOM 536 O O . ASN A 1 69 ? -10.380 2.485 13.048 1.00 92.06 69 ASN A O 1
ATOM 540 N N . GLY A 1 70 ? -8.946 3.861 12.012 1.00 91.31 70 GLY A N 1
ATOM 541 C CA . GLY A 1 70 ? -9.861 4.980 11.850 1.00 91.31 70 GLY A CA 1
ATOM 542 C C . GLY A 1 70 ? -10.446 5.150 10.446 1.00 91.31 70 GLY A C 1
ATOM 543 O O . GLY A 1 70 ? -11.207 6.102 10.249 1.00 91.31 70 GLY A O 1
ATOM 544 N N . MET A 1 71 ? -10.077 4.299 9.481 1.00 95.06 71 MET A N 1
ATOM 545 C CA . MET A 1 71 ? -10.646 4.307 8.131 1.00 95.06 71 MET A CA 1
ATOM 546 C C . MET A 1 71 ? -12.036 3.674 8.148 1.00 95.06 71 MET A C 1
ATOM 548 O O . MET A 1 71 ? -12.246 2.630 8.765 1.00 95.06 71 MET A O 1
ATOM 552 N N . ASP A 1 72 ? -12.981 4.264 7.422 1.00 94.81 72 ASP A N 1
ATOM 553 C CA . ASP A 1 72 ? -14.201 3.548 7.067 1.00 94.81 72 ASP A CA 1
ATOM 554 C C . ASP A 1 72 ? -13.906 2.452 6.024 1.00 94.81 72 ASP A C 1
ATOM 556 O O . ASP A 1 72 ? -12.824 2.376 5.431 1.00 94.81 72 ASP A O 1
ATOM 560 N N . THR A 1 73 ? -14.868 1.553 5.820 1.00 92.44 73 THR A N 1
ATOM 561 C CA . THR A 1 73 ? -14.713 0.419 4.901 1.00 92.44 73 THR A CA 1
ATOM 562 C C . THR A 1 73 ? -14.528 0.853 3.445 1.00 92.44 73 THR A C 1
ATOM 564 O O . THR A 1 73 ? -13.848 0.144 2.705 1.00 92.44 73 THR A O 1
ATOM 567 N N . ALA A 1 74 ? -15.093 1.992 3.031 1.00 94.00 74 ALA A N 1
ATOM 568 C CA . ALA A 1 74 ? -14.972 2.479 1.660 1.00 94.00 74 ALA A CA 1
ATOM 569 C C . ALA A 1 74 ? -13.539 2.953 1.385 1.00 94.00 74 ALA A C 1
ATOM 571 O O . ALA A 1 74 ? -12.894 2.455 0.465 1.00 94.00 74 ALA A O 1
ATOM 572 N N . LEU A 1 75 ? -12.989 3.803 2.254 1.00 93.81 75 LEU A N 1
ATOM 573 C CA . LEU A 1 75 ? -11.613 4.287 2.153 1.00 93.81 75 LEU A CA 1
ATOM 574 C C . LEU A 1 75 ? -10.586 3.154 2.296 1.00 93.81 75 LEU A C 1
ATOM 576 O O . LEU A 1 75 ? -9.565 3.141 1.600 1.00 93.81 75 LEU A O 1
ATOM 580 N N . ALA A 1 76 ? -10.852 2.182 3.174 1.00 94.19 76 ALA A N 1
ATOM 581 C CA . ALA A 1 76 ? -10.027 0.983 3.286 1.00 94.19 76 ALA A CA 1
ATOM 582 C C . ALA A 1 76 ? -10.045 0.159 1.983 1.00 94.19 76 ALA A C 1
ATOM 584 O O . ALA A 1 76 ? -8.999 -0.331 1.555 1.00 94.19 76 ALA A O 1
ATOM 585 N N . GLY A 1 77 ? -11.210 0.044 1.336 1.00 94.75 77 GLY A N 1
ATOM 586 C CA . GLY A 1 77 ? -11.373 -0.604 0.033 1.00 94.75 77 GLY A CA 1
ATOM 587 C C . GLY A 1 77 ? -10.587 0.103 -1.068 1.00 94.75 77 GLY A C 1
ATOM 588 O O . GLY A 1 77 ? -9.738 -0.520 -1.698 1.00 94.75 77 GLY A O 1
ATOM 589 N N . GLU A 1 78 ? -10.771 1.415 -1.219 1.00 95.44 78 GLU A N 1
ATOM 590 C CA . GLU A 1 78 ? -10.037 2.228 -2.200 1.00 95.44 78 GLU A CA 1
ATOM 591 C C . GLU A 1 78 ? -8.517 2.142 -2.015 1.00 95.44 78 GLU A C 1
ATOM 593 O O . GLU A 1 78 ? -7.750 2.107 -2.979 1.00 95.44 78 GLU A O 1
ATOM 598 N N . THR A 1 79 ? -8.054 2.128 -0.763 1.00 95.75 79 THR A N 1
ATOM 599 C CA . THR A 1 79 ? -6.621 2.037 -0.460 1.00 95.75 79 THR A CA 1
ATOM 600 C C . THR A 1 79 ? -6.076 0.652 -0.813 1.00 95.75 79 THR A C 1
ATOM 602 O O . THR A 1 79 ? -4.996 0.552 -1.397 1.00 95.75 79 THR A O 1
ATOM 605 N N . ALA A 1 80 ? -6.831 -0.413 -0.527 1.00 95.12 80 ALA A N 1
ATOM 606 C CA . ALA A 1 80 ? -6.471 -1.773 -0.920 1.00 95.12 80 ALA A CA 1
ATOM 607 C C . ALA A 1 80 ? -6.443 -1.948 -2.450 1.00 95.12 80 ALA A C 1
ATOM 609 O O . ALA A 1 80 ? -5.527 -2.579 -2.977 1.00 95.12 80 ALA A O 1
ATOM 610 N N . GLU A 1 81 ? -7.402 -1.364 -3.168 1.00 95.56 81 GLU A N 1
ATOM 611 C CA . GLU A 1 81 ? -7.444 -1.375 -4.635 1.00 95.56 81 GLU A CA 1
ATOM 612 C C . GLU A 1 81 ? -6.246 -0.647 -5.246 1.00 95.56 81 GLU A C 1
ATOM 614 O O . GLU A 1 81 ? -5.584 -1.197 -6.124 1.00 95.56 81 GLU A O 1
ATOM 619 N N . ALA A 1 82 ? -5.886 0.529 -4.726 1.00 95.88 82 ALA A N 1
ATOM 620 C CA . ALA A 1 82 ? -4.701 1.248 -5.188 1.00 95.88 82 ALA A CA 1
ATOM 621 C C . ALA A 1 82 ? -3.408 0.436 -4.970 1.00 95.88 82 ALA A C 1
ATOM 623 O O . ALA A 1 82 ? -2.521 0.428 -5.824 1.00 95.88 82 ALA A O 1
ATOM 624 N N . MET A 1 83 ? -3.295 -0.290 -3.851 1.00 95.12 83 MET A N 1
ATOM 625 C CA . MET A 1 83 ? -2.163 -1.195 -3.606 1.00 95.12 83 MET A CA 1
ATOM 626 C C . MET A 1 83 ? -2.121 -2.364 -4.601 1.00 95.12 83 MET A C 1
ATOM 628 O O . MET A 1 83 ? -1.040 -2.736 -5.064 1.00 95.12 83 MET A O 1
ATOM 632 N N . LEU A 1 84 ? -3.281 -2.931 -4.947 1.00 94.19 84 LEU A N 1
ATOM 633 C CA . LEU A 1 84 ? -3.399 -3.989 -5.954 1.00 94.19 84 LEU A CA 1
ATOM 634 C C . LEU A 1 84 ? -3.001 -3.488 -7.346 1.00 94.19 84 LEU A C 1
ATOM 636 O O . LEU A 1 84 ? -2.223 -4.145 -8.036 1.00 94.19 84 LEU A O 1
ATOM 640 N N . GLU A 1 85 ? -3.488 -2.314 -7.740 1.00 94.38 85 GLU A N 1
ATOM 641 C CA . GLU A 1 85 ? -3.164 -1.689 -9.022 1.00 94.38 85 GLU A CA 1
ATOM 642 C C . GLU A 1 85 ? -1.659 -1.412 -9.146 1.00 94.38 85 GLU A C 1
ATOM 644 O O . GLU A 1 85 ? -1.037 -1.791 -10.141 1.00 94.38 85 GLU A O 1
ATOM 649 N N . LEU A 1 86 ? -1.038 -0.845 -8.107 1.00 93.50 86 LEU A N 1
ATOM 650 C CA . LEU A 1 86 ? 0.405 -0.610 -8.086 1.00 93.50 86 LEU A CA 1
ATOM 651 C C . LEU A 1 86 ? 1.199 -1.911 -8.292 1.00 93.50 86 LEU A C 1
ATOM 653 O O . LEU A 1 86 ? 2.160 -1.936 -9.062 1.00 93.50 86 LEU A O 1
ATOM 657 N N . ALA A 1 87 ? 0.791 -3.005 -7.646 1.00 92.50 87 ALA A N 1
ATOM 658 C CA . ALA A 1 87 ? 1.447 -4.300 -7.803 1.00 92.50 87 ALA A CA 1
ATOM 659 C C . ALA A 1 87 ? 1.312 -4.872 -9.222 1.00 92.50 87 ALA A C 1
ATOM 661 O O . ALA A 1 87 ? 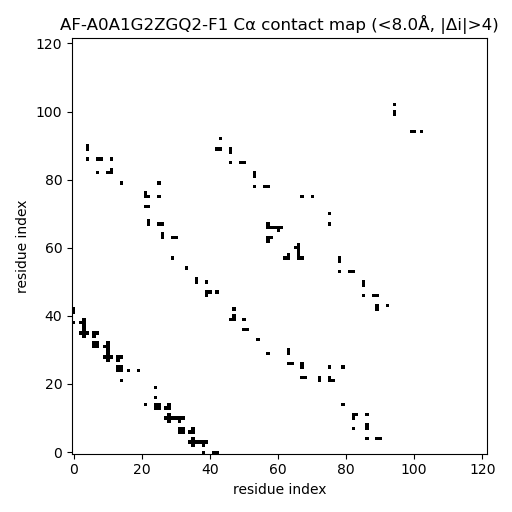2.272 -5.443 -9.747 1.00 92.50 87 ALA A O 1
ATOM 662 N N . ILE A 1 88 ? 0.148 -4.698 -9.858 1.00 91.19 88 ILE A N 1
ATOM 663 C CA . ILE A 1 88 ? -0.080 -5.098 -11.253 1.00 91.19 88 ILE A CA 1
ATOM 664 C C . ILE A 1 88 ? 0.871 -4.332 -12.175 1.00 91.19 88 ILE A C 1
ATOM 666 O O . ILE A 1 88 ? 1.558 -4.944 -12.995 1.00 91.19 88 ILE A O 1
ATOM 670 N N . LEU A 1 89 ? 0.967 -3.011 -12.011 1.00 91.69 89 LEU A N 1
ATOM 671 C CA . LEU A 1 89 ? 1.824 -2.169 -12.847 1.00 91.69 89 LEU A CA 1
ATOM 672 C C . LEU A 1 89 ? 3.316 -2.470 -12.648 1.00 91.69 89 LEU A C 1
ATOM 674 O O . LEU A 1 89 ? 4.076 -2.516 -13.620 1.00 91.69 89 LEU A O 1
ATOM 678 N N . LEU A 1 90 ? 3.738 -2.719 -11.406 1.00 89.38 90 LEU A N 1
ATOM 679 C CA . LEU A 1 90 ? 5.105 -3.139 -11.097 1.00 89.38 90 LEU A CA 1
ATOM 680 C C . LEU A 1 90 ? 5.434 -4.500 -11.722 1.00 89.38 90 LEU A C 1
ATOM 682 O O . LEU A 1 90 ? 6.489 -4.644 -12.335 1.00 89.38 90 LEU A O 1
ATOM 686 N N . SER A 1 91 ? 4.517 -5.466 -11.636 1.00 87.06 91 SER A N 1
ATOM 687 C CA . SER A 1 91 ? 4.694 -6.799 -12.227 1.00 87.06 91 SER A CA 1
ATOM 688 C C . SER A 1 91 ? 4.753 -6.747 -13.755 1.00 87.06 91 SER A C 1
ATOM 690 O O . SER A 1 91 ? 5.607 -7.386 -14.364 1.00 87.06 91 SER A O 1
ATOM 692 N N . ALA A 1 92 ? 3.887 -5.949 -14.386 1.00 86.69 92 ALA A N 1
ATOM 693 C CA . ALA A 1 92 ? 3.912 -5.736 -15.832 1.00 86.69 92 ALA A CA 1
ATOM 694 C C . ALA A 1 92 ? 5.233 -5.092 -16.281 1.00 86.69 92 ALA A C 1
ATOM 696 O O . ALA A 1 92 ? 5.823 -5.489 -17.286 1.00 86.69 92 ALA A O 1
ATOM 697 N N . SER A 1 93 ? 5.730 -4.130 -15.502 1.00 84.31 93 SER A N 1
ATOM 698 C CA . SER A 1 93 ? 7.003 -3.469 -15.780 1.00 84.31 93 SER A CA 1
ATOM 699 C C . SER A 1 93 ? 8.205 -4.405 -15.630 1.00 84.31 93 SER A C 1
ATOM 701 O O . SER A 1 93 ? 9.160 -4.298 -16.398 1.00 84.31 93 SER A O 1
ATOM 703 N N . ASP A 1 94 ? 8.169 -5.312 -14.654 1.00 82.25 94 ASP A N 1
ATOM 704 C CA . ASP A 1 94 ? 9.209 -6.322 -14.443 1.00 82.25 94 ASP A CA 1
ATOM 705 C C . ASP A 1 94 ? 9.222 -7.364 -15.574 1.00 82.25 94 ASP A C 1
ATOM 707 O O . ASP A 1 94 ? 10.276 -7.655 -16.139 1.00 82.25 94 ASP A O 1
ATOM 711 N N . ALA A 1 95 ? 8.044 -7.828 -16.007 1.00 78.19 95 ALA A N 1
ATOM 712 C CA . ALA A 1 95 ? 7.901 -8.763 -17.126 1.00 78.19 95 ALA A CA 1
ATOM 713 C C . ALA A 1 95 ? 8.452 -8.202 -18.451 1.00 78.19 95 ALA A C 1
ATOM 715 O O . ALA A 1 95 ? 9.089 -8.926 -19.215 1.00 78.19 95 ALA A O 1
ATOM 716 N N . LEU A 1 96 ? 8.265 -6.902 -18.708 1.00 74.44 96 LEU A N 1
ATOM 717 C CA . LEU A 1 96 ? 8.843 -6.226 -19.878 1.00 74.44 96 LEU A CA 1
ATOM 718 C C . LEU A 1 96 ? 10.374 -6.112 -19.805 1.00 74.44 96 LEU A C 1
ATOM 720 O O . LEU A 1 96 ? 11.039 -6.116 -20.840 1.00 74.44 96 LEU A O 1
ATOM 724 N N . ARG A 1 97 ? 10.946 -6.010 -18.599 1.00 69.88 97 ARG A N 1
ATOM 725 C CA . ARG A 1 97 ? 12.403 -5.956 -18.381 1.00 69.88 97 ARG A CA 1
ATOM 726 C C . ARG A 1 97 ? 13.053 -7.337 -18.437 1.00 69.88 97 ARG A C 1
ATOM 728 O O . ARG A 1 97 ? 14.224 -7.444 -18.797 1.00 69.88 97 ARG A O 1
ATOM 735 N N . HIS A 1 98 ? 12.293 -8.384 -18.125 1.00 64.06 98 HIS A N 1
ATOM 736 C CA . HIS A 1 98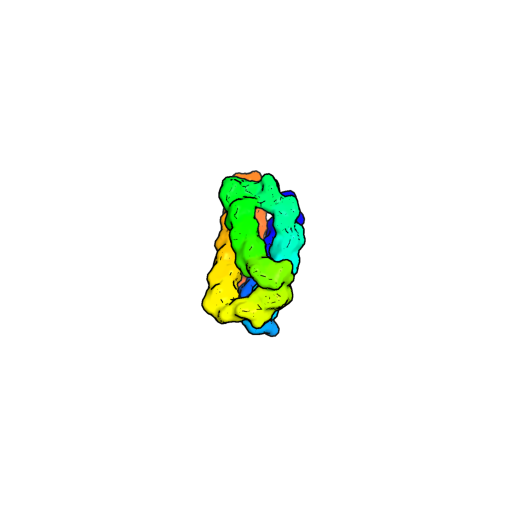 ? 12.748 -9.770 -18.102 1.00 64.06 98 HIS A CA 1
ATOM 737 C C . HIS A 1 98 ? 11.795 -10.687 -18.889 1.00 64.06 98 HIS A C 1
ATOM 739 O O . HIS A 1 98 ? 11.091 -11.497 -18.286 1.00 64.06 98 HIS A O 1
ATOM 745 N N . PRO A 1 99 ? 11.813 -10.653 -20.238 1.00 53.28 99 PRO A N 1
ATOM 746 C CA . PRO A 1 99 ? 10.890 -11.426 -21.082 1.00 53.28 99 PRO A CA 1
ATOM 747 C C . PRO A 1 99 ? 11.048 -12.964 -21.010 1.00 53.28 99 PRO A C 1
ATOM 749 O O . PRO A 1 99 ? 10.357 -13.684 -21.723 1.00 53.28 99 PRO A O 1
ATOM 752 N N . GLY A 1 100 ? 11.929 -13.487 -20.146 1.00 53.25 100 GLY A N 1
ATOM 753 C CA . GLY A 1 100 ? 12.072 -14.917 -19.828 1.00 53.25 100 GLY A CA 1
ATOM 754 C C . GLY A 1 100 ? 11.806 -15.274 -18.356 1.00 53.25 100 GLY A C 1
ATOM 755 O O . GLY A 1 100 ? 11.959 -16.433 -17.970 1.00 53.25 100 GLY A O 1
ATOM 756 N N . GLY A 1 101 ? 11.429 -14.301 -17.518 1.00 47.81 101 GLY A N 1
ATOM 757 C CA . GLY A 1 101 ? 11.062 -14.531 -16.123 1.00 47.81 101 GLY A CA 1
ATOM 758 C C . GLY A 1 101 ? 9.717 -15.243 -16.062 1.00 47.81 101 GLY A C 1
ATOM 759 O O . GLY A 1 101 ? 8.674 -14.630 -16.265 1.00 47.81 101 GLY A O 1
ATOM 760 N N . SER A 1 102 ? 9.731 -16.554 -15.831 1.00 44.34 102 SER A N 1
ATOM 761 C CA . SER A 1 102 ? 8.515 -17.362 -15.729 1.00 44.34 102 SER A CA 1
ATOM 762 C C . SER A 1 102 ? 7.638 -16.845 -14.586 1.00 44.34 102 SER A C 1
ATOM 764 O O . SER A 1 102 ? 7.871 -17.166 -13.419 1.00 44.34 102 SER A O 1
ATOM 766 N N . VAL A 1 103 ? 6.615 -16.052 -14.918 1.00 46.03 103 VAL A N 1
ATOM 767 C CA . VAL A 1 103 ? 5.523 -15.713 -14.005 1.00 46.03 103 VAL A CA 1
ATOM 768 C C . VAL A 1 103 ? 4.832 -17.024 -13.651 1.00 46.03 103 VAL A C 1
ATOM 770 O O .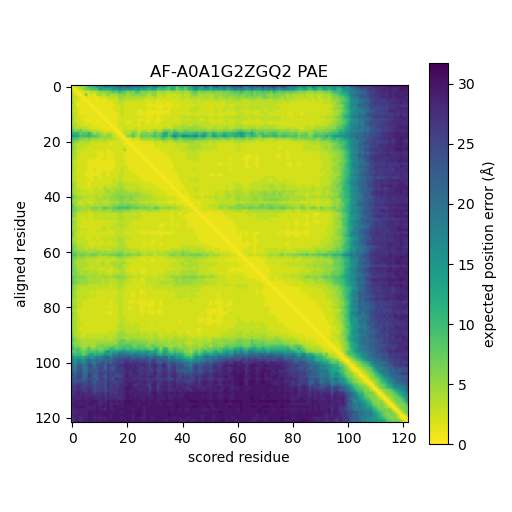 VAL A 1 103 ? 3.987 -17.536 -14.383 1.00 46.03 103 VAL A O 1
ATOM 773 N N . THR A 1 104 ? 5.230 -17.607 -12.523 1.00 41.94 104 THR A N 1
ATOM 774 C CA . THR A 1 104 ? 4.551 -18.771 -11.964 1.00 41.94 104 THR A CA 1
ATOM 775 C C . THR A 1 104 ? 3.274 -18.260 -11.315 1.00 41.94 104 THR A C 1
ATOM 777 O O . THR A 1 104 ? 3.244 -17.916 -10.133 1.00 41.94 104 THR A O 1
ATOM 780 N N . LEU A 1 105 ? 2.210 -18.165 -12.111 1.00 47.09 105 LEU A N 1
ATOM 781 C CA . LEU A 1 105 ? 0.859 -18.055 -11.580 1.00 47.09 105 LEU A CA 1
ATOM 782 C C . LEU A 1 105 ? 0.620 -19.264 -10.658 1.00 47.09 105 LEU A C 1
ATOM 784 O O . LEU A 1 105 ? 0.983 -20.386 -11.031 1.00 47.09 105 LEU A O 1
ATOM 788 N N . PRO A 1 106 ? 0.035 -19.084 -9.458 1.00 36.75 106 PRO A N 1
ATOM 789 C CA . PRO A 1 106 ? -0.339 -20.211 -8.619 1.00 36.75 106 PRO A CA 1
ATOM 790 C C . PRO A 1 106 ? -1.335 -21.068 -9.400 1.00 36.75 106 PRO A C 1
ATOM 792 O O . PRO A 1 106 ? -2.486 -20.687 -9.602 1.00 36.75 106 PRO A O 1
ATOM 795 N N . SER A 1 107 ? -0.867 -22.220 -9.881 1.00 41.81 107 SER A N 1
ATOM 796 C CA . SER A 1 107 ? -1.726 -23.186 -10.551 1.00 41.81 107 SER A CA 1
ATOM 797 C C . SER A 1 107 ? -2.829 -23.605 -9.577 1.00 41.81 107 SER A C 1
ATOM 799 O O . SER A 1 107 ? -2.516 -23.965 -8.433 1.00 41.81 107 SER A O 1
ATOM 801 N N . PRO A 1 108 ? -4.111 -23.592 -9.982 1.00 42.84 108 PRO A N 1
ATOM 802 C CA . PRO A 1 108 ? -5.147 -24.227 -9.191 1.00 42.84 108 PRO A CA 1
ATOM 803 C C . PRO A 1 108 ? -4.751 -25.695 -9.035 1.00 42.84 108 PRO A C 1
ATOM 805 O O . PRO A 1 108 ? -4.468 -26.371 -10.024 1.00 42.84 108 PRO A O 1
ATOM 808 N N . ARG A 1 109 ? -4.665 -26.160 -7.782 1.00 51.12 109 ARG A N 1
ATOM 809 C CA . ARG A 1 109 ? -4.413 -27.558 -7.404 1.00 51.12 109 ARG A CA 1
ATOM 810 C C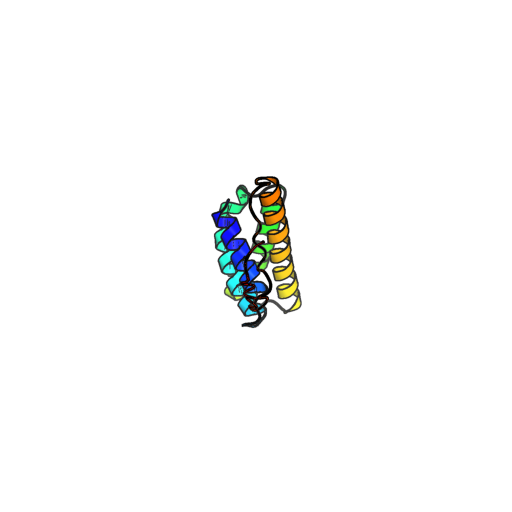 . ARG A 1 109 ? -5.373 -28.473 -8.177 1.00 51.12 109 ARG A C 1
ATOM 812 O O . ARG A 1 109 ? -6.462 -28.776 -7.703 1.00 51.12 109 ARG A O 1
ATOM 819 N N . SER A 1 110 ? -4.959 -28.925 -9.355 1.00 46.41 110 SER A N 1
ATOM 820 C CA . SER A 1 110 ? -5.601 -30.025 -10.056 1.00 46.41 110 SER A CA 1
ATOM 821 C C . SER A 1 110 ? -5.011 -31.299 -9.490 1.00 46.41 110 SER A C 1
ATOM 823 O O . SER A 1 110 ? -3.812 -31.567 -9.584 1.00 46.41 110 SER A O 1
ATOM 825 N N . GLY A 1 111 ? -5.872 -32.019 -8.780 1.00 43.25 111 GLY A N 1
ATOM 826 C CA . GLY A 1 111 ? -5.557 -33.275 -8.140 1.00 43.25 111 GLY A CA 1
ATOM 827 C C . GLY A 1 111 ? -4.970 -34.287 -9.118 1.00 43.25 111 GLY A C 1
ATOM 828 O O . GLY A 1 111 ? -5.366 -34.391 -10.276 1.00 43.25 111 GLY A O 1
ATOM 829 N N . ARG A 1 112 ? -4.018 -35.049 -8.580 1.00 48.22 112 ARG A N 1
ATOM 830 C CA . ARG A 1 112 ? -3.524 -36.337 -9.066 1.00 48.22 112 ARG A CA 1
ATOM 831 C C . ARG A 1 112 ? -4.555 -37.111 -9.900 1.00 48.22 112 ARG A C 1
ATOM 833 O O . ARG A 1 112 ? -5.565 -37.552 -9.362 1.00 48.22 112 ARG A O 1
ATOM 840 N N . ARG A 1 113 ? -4.164 -37.484 -11.117 1.00 42.78 113 ARG A N 1
ATOM 841 C CA . ARG A 1 113 ? -4.312 -38.860 -11.611 1.00 42.78 113 ARG A CA 1
ATOM 842 C C . ARG A 1 113 ? -3.069 -39.220 -12.421 1.00 42.78 113 ARG A C 1
ATOM 844 O O . ARG A 1 113 ? -2.908 -38.772 -13.547 1.00 42.78 113 ARG A O 1
ATOM 851 N N . ARG A 1 114 ? -2.181 -40.020 -11.818 1.00 42.06 114 ARG A N 1
ATOM 852 C CA . ARG A 1 114 ? -1.294 -40.902 -12.584 1.00 42.06 114 ARG A CA 1
ATOM 853 C C . ARG A 1 114 ? -2.201 -41.939 -13.238 1.00 42.06 114 ARG A C 1
ATOM 855 O O . ARG A 1 114 ? -2.905 -42.646 -12.522 1.00 42.06 114 ARG A O 1
ATOM 862 N N . LEU A 1 115 ? -2.205 -41.998 -14.560 1.00 45.19 115 LEU A N 1
ATOM 863 C CA . LEU A 1 115 ? -2.548 -43.218 -15.275 1.00 45.19 115 LEU A CA 1
ATOM 864 C C . LEU A 1 115 ? -1.216 -43.812 -15.720 1.00 45.19 115 LEU A C 1
ATOM 866 O O . LEU A 1 115 ? -0.566 -43.286 -16.619 1.00 45.19 115 LEU A O 1
ATOM 870 N N . ASP A 1 116 ? -0.790 -44.854 -15.012 1.00 46.59 116 ASP A N 1
ATOM 871 C CA . ASP A 1 116 ? 0.203 -45.792 -15.513 1.00 46.59 116 ASP A CA 1
ATOM 872 C C . ASP A 1 116 ? -0.399 -46.481 -16.745 1.00 46.59 116 ASP A C 1
ATOM 874 O O . ASP A 1 116 ? -1.413 -47.169 -16.646 1.00 46.59 116 ASP A O 1
ATOM 878 N N . VAL A 1 117 ? 0.212 -46.278 -17.911 1.00 44.94 117 VAL A N 1
ATOM 879 C CA . VAL A 1 117 ? 0.035 -47.159 -19.068 1.00 44.94 117 VAL A CA 1
ATOM 880 C C . VAL A 1 117 ? 1.377 -47.825 -19.303 1.00 44.94 117 VAL A C 1
ATOM 882 O O . VAL A 1 117 ? 2.270 -47.298 -19.961 1.00 44.94 117 VAL A O 1
ATOM 885 N N . THR A 1 118 ? 1.524 -48.992 -18.691 1.00 47.72 118 THR A N 1
ATOM 886 C CA . THR A 1 118 ? 2.499 -50.003 -19.082 1.00 47.72 118 THR A CA 1
ATOM 887 C C . THR A 1 118 ? 1.780 -50.968 -20.017 1.00 47.72 118 THR A C 1
ATOM 889 O O . THR A 1 118 ? 0.801 -51.579 -19.598 1.00 47.72 118 THR A O 1
ATOM 892 N N . SER A 1 119 ? 2.244 -51.100 -21.264 1.00 40.59 119 SER A N 1
ATOM 893 C CA . SER A 1 119 ? 2.361 -52.379 -21.994 1.00 40.59 119 SER A CA 1
ATOM 894 C C . SER A 1 119 ? 2.947 -52.164 -23.397 1.00 40.59 119 SER A C 1
ATOM 896 O O . SER A 1 119 ? 2.240 -51.773 -24.315 1.00 40.59 119 SER A O 1
ATOM 898 N N . ALA A 1 120 ? 4.268 -52.369 -23.455 1.00 38.84 120 ALA A N 1
ATOM 899 C CA . ALA A 1 120 ? 5.074 -53.200 -24.366 1.00 38.84 120 ALA A CA 1
ATOM 900 C C . ALA A 1 120 ? 4.934 -53.149 -25.919 1.00 38.84 120 ALA A C 1
ATOM 902 O O . ALA A 1 120 ? 3.864 -52.869 -26.447 1.00 38.84 120 ALA A O 1
ATOM 903 N N . PRO A 1 121 ? 6.042 -53.440 -26.648 1.00 54.50 121 PRO A N 1
ATOM 904 C CA . PRO A 1 121 ? 6.201 -53.209 -28.087 1.00 54.50 121 PRO A CA 1
ATOM 905 C C . PRO A 1 121 ? 5.920 -54.441 -28.977 1.00 54.50 121 PRO A C 1
ATOM 907 O O . PRO A 1 121 ? 5.879 -55.557 -28.470 1.00 54.50 121 PRO A O 1
ATOM 910 N N . ALA A 1 122 ? 5.790 -54.142 -30.282 1.00 51.03 122 ALA A N 1
ATOM 911 C CA . ALA A 1 122 ? 5.977 -54.937 -31.516 1.00 51.03 122 ALA A CA 1
ATOM 912 C C . ALA A 1 122 ? 5.760 -56.461 -31.488 1.00 51.03 122 ALA A C 1
ATOM 914 O O . ALA A 1 122 ? 6.588 -57.177 -30.885 1.00 51.03 122 ALA A O 1
#

Mean predicted aligned error: 10.54 Å

Radius of gyration: 19.4 Å; Cα contacts (8 Å, |Δi|>4): 101; chains: 1; bounding box: 29×66×46 Å

pLDDT: mean 82.27, std 19.13, range [36.75, 96.5]

Foldseek 3Di:
DVQLLVLLVVLLVLCPDPPDDLLVSLLVSLVSLVRSLVVLVVADDCLNVLSVVLNCQCCVVNHNVVNSVPDDPVSSVVSSVSSVVSSVSRVVVVCVVPVPPPPPDPPDPDDDDDDDDDDDDD